Protein AF-A0A8T1PZ88-F1 (afdb_monomer_lite)

Structure (mmCIF, N/CA/C/O backbone):
data_AF-A0A8T1PZ88-F1
#
_entry.id   AF-A0A8T1PZ88-F1
#
loop_
_atom_site.group_PDB
_atom_site.id
_atom_site.type_symbol
_atom_site.label_atom_id
_atom_site.label_alt_id
_atom_site.label_comp_id
_atom_site.label_asym_id
_atom_site.label_entity_id
_atom_site.label_seq_id
_atom_site.pdbx_PDB_ins_code
_atom_site.Cartn_x
_atom_site.Cartn_y
_atom_site.Cartn_z
_atom_site.occupancy
_atom_sit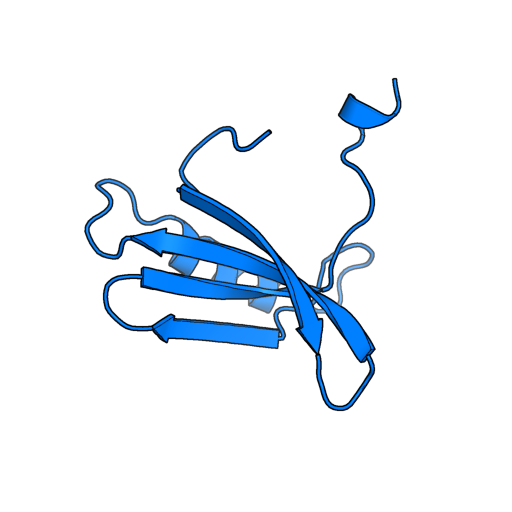e.B_iso_or_equiv
_atom_site.auth_seq_id
_atom_site.auth_comp_id
_atom_site.auth_asym_id
_atom_site.auth_atom_id
_atom_site.pdbx_PDB_model_num
ATOM 1 N N . MET A 1 1 ? 9.503 9.753 6.261 1.00 35.19 1 MET A N 1
ATOM 2 C CA . MET A 1 1 ? 8.528 10.534 7.055 1.00 35.19 1 MET A CA 1
ATOM 3 C C . MET A 1 1 ? 7.142 9.921 6.877 1.00 35.19 1 MET A C 1
ATOM 5 O O . MET A 1 1 ? 6.779 9.663 5.741 1.00 35.19 1 MET A O 1
ATOM 9 N N . SER A 1 2 ? 6.397 9.621 7.947 1.00 40.44 2 SER A N 1
ATOM 10 C CA . SER A 1 2 ? 4.961 9.293 7.846 1.00 40.44 2 SER A CA 1
ATOM 11 C C . SER A 1 2 ? 4.175 10.475 8.406 1.00 40.44 2 SER A C 1
ATOM 13 O O . SER A 1 2 ? 4.133 10.676 9.618 1.00 40.44 2 SER A O 1
ATOM 15 N N . LEU A 1 3 ? 3.645 11.300 7.505 1.00 45.81 3 LEU A N 1
ATOM 16 C CA . LEU A 1 3 ? 2.711 12.387 7.784 1.00 45.81 3 LEU A CA 1
ATOM 17 C C . LEU A 1 3 ? 1.302 11.871 7.476 1.00 45.81 3 LEU A C 1
ATOM 19 O O . LEU A 1 3 ? 1.035 11.459 6.353 1.00 45.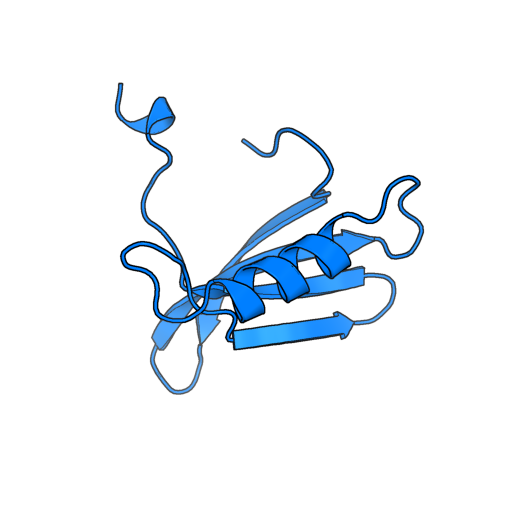81 3 LEU A O 1
ATOM 23 N N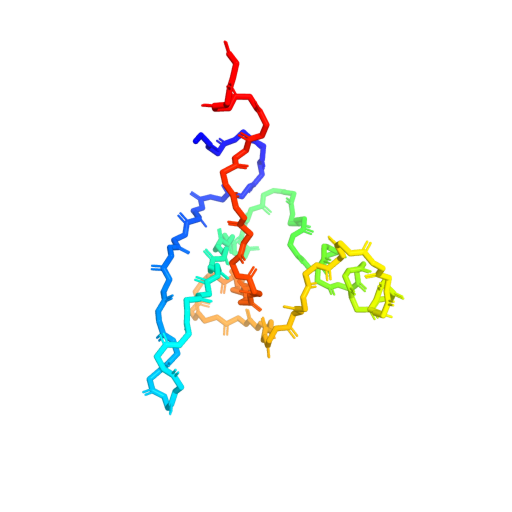 . GLY A 1 4 ? 0.412 11.922 8.468 1.00 48.62 4 GLY A N 1
ATOM 24 C CA . GLY A 1 4 ? -1.030 11.736 8.282 1.00 48.62 4 GLY A CA 1
ATOM 25 C C . GLY A 1 4 ? -1.507 10.279 8.257 1.00 48.62 4 GLY A C 1
ATOM 26 O O . GLY A 1 4 ? -1.317 9.553 7.290 1.00 48.62 4 GLY A O 1
ATOM 27 N N . GLY A 1 5 ? -2.197 9.863 9.321 1.00 54.09 5 GLY A N 1
ATOM 28 C CA . GLY A 1 5 ? -3.116 8.713 9.321 1.00 54.09 5 GLY A CA 1
ATOM 29 C C . GLY A 1 5 ? -2.499 7.308 9.375 1.00 54.09 5 GLY A C 1
ATOM 30 O O . GLY A 1 5 ? -2.983 6.479 10.141 1.00 54.09 5 GLY A O 1
ATOM 31 N N . ILE A 1 6 ? -1.424 7.030 8.631 1.00 61.22 6 ILE A N 1
ATOM 32 C CA . ILE A 1 6 ? -0.825 5.687 8.544 1.00 61.22 6 ILE A CA 1
ATOM 33 C C . ILE A 1 6 ? 0.251 5.513 9.622 1.00 61.22 6 ILE A C 1
ATOM 35 O O . ILE A 1 6 ? 1.280 6.195 9.631 1.00 61.22 6 ILE A O 1
ATOM 39 N N . LEU A 1 7 ? -0.000 4.578 10.541 1.00 69.56 7 LEU A N 1
ATOM 40 C CA . LEU A 1 7 ? 0.773 4.400 11.771 1.00 69.56 7 LEU A CA 1
ATOM 41 C C . LEU A 1 7 ? 2.174 3.822 11.513 1.00 69.56 7 LEU A C 1
ATOM 43 O O . LEU A 1 7 ? 3.094 4.114 12.275 1.00 69.56 7 LEU A O 1
ATOM 47 N N . LEU A 1 8 ? 2.362 3.033 10.446 1.00 81.50 8 LEU A N 1
ATOM 48 C CA . LEU A 1 8 ? 3.668 2.459 10.120 1.00 81.50 8 LEU A CA 1
ATOM 49 C C . LEU A 1 8 ? 3.788 2.060 8.638 1.00 81.50 8 LEU A C 1
ATOM 51 O O . LEU A 1 8 ? 2.913 1.393 8.090 1.00 81.50 8 LEU A O 1
ATOM 55 N N . CYS A 1 9 ? 4.905 2.432 8.005 1.00 86.69 9 CYS A N 1
ATOM 56 C CA . CYS A 1 9 ? 5.281 2.028 6.647 1.00 86.69 9 CYS A CA 1
ATOM 57 C C . CYS A 1 9 ? 6.612 1.274 6.694 1.00 86.69 9 CYS A C 1
ATOM 59 O O . CYS A 1 9 ? 7.629 1.849 7.079 1.00 86.69 9 CYS A O 1
ATOM 61 N N . ILE A 1 10 ? 6.617 0.014 6.267 1.00 89.25 10 ILE A N 1
ATOM 62 C CA . ILE A 1 10 ? 7.795 -0.863 6.259 1.00 89.25 10 ILE A CA 1
ATOM 63 C C . ILE A 1 10 ? 8.060 -1.328 4.826 1.00 89.25 10 ILE A C 1
ATOM 65 O O . ILE A 1 10 ? 7.134 -1.478 4.027 1.00 89.25 10 ILE A O 1
ATOM 69 N N . THR A 1 11 ? 9.328 -1.547 4.492 1.00 89.88 11 THR A N 1
ATOM 70 C CA . THR A 1 11 ? 9.726 -2.225 3.255 1.00 89.88 11 THR A CA 1
ATOM 71 C C . THR A 1 11 ? 9.933 -3.709 3.552 1.00 89.88 11 THR A C 1
ATOM 73 O O . THR A 1 11 ? 10.644 -4.068 4.489 1.00 89.88 11 THR A O 1
ATOM 76 N N . GLY A 1 12 ? 9.279 -4.569 2.778 1.00 90.94 12 GLY A N 1
ATOM 77 C CA . GLY A 1 12 ? 9.399 -6.021 2.870 1.00 90.94 12 GLY A CA 1
ATOM 78 C C . GLY A 1 12 ? 9.887 -6.627 1.560 1.00 90.94 12 GLY A C 1
ATOM 79 O O . GLY A 1 12 ? 9.953 -5.955 0.534 1.00 90.94 12 GLY A O 1
ATOM 80 N N . THR A 1 13 ? 10.196 -7.920 1.575 1.00 92.88 13 THR A N 1
ATOM 81 C CA . THR A 1 13 ? 10.591 -8.674 0.380 1.00 92.88 13 THR A CA 1
ATOM 82 C C . THR A 1 13 ? 9.655 -9.856 0.169 1.00 92.88 13 THR A C 1
ATOM 84 O O . THR A 1 13 ? 9.354 -10.628 1.080 1.00 92.88 13 THR A O 1
ATOM 87 N N . LYS A 1 14 ? 9.160 -10.018 -1.059 1.00 88.62 14 LYS A N 1
ATOM 88 C CA . LYS A 1 14 ? 8.332 -11.169 -1.422 1.00 88.62 14 LYS A CA 1
ATOM 89 C C . LYS A 1 14 ? 9.220 -12.402 -1.595 1.00 88.62 14 LYS A C 1
ATOM 91 O O . LYS A 1 14 ? 9.926 -12.503 -2.596 1.00 88.62 14 LYS A O 1
ATOM 96 N N . THR A 1 15 ? 9.104 -13.366 -0.684 1.00 89.62 15 THR A N 1
ATOM 97 C CA . THR A 1 15 ? 9.952 -14.574 -0.586 1.00 89.62 15 THR A CA 1
ATOM 98 C C . THR A 1 15 ? 10.142 -15.340 -1.899 1.00 89.62 15 THR A C 1
ATOM 100 O O . THR A 1 15 ? 11.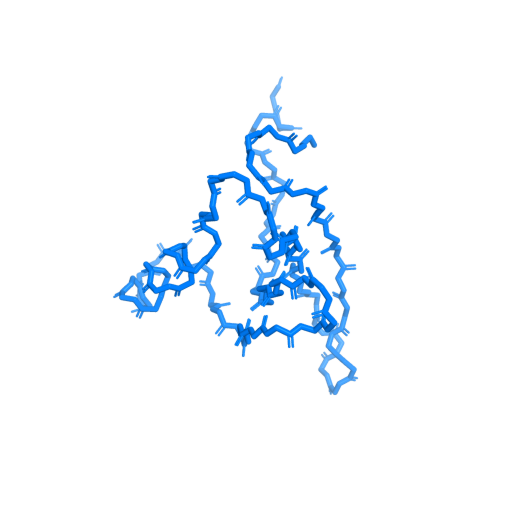254 -15.724 -2.232 1.00 89.62 15 THR A O 1
ATOM 103 N N . GLN A 1 16 ? 9.081 -15.523 -2.687 1.00 90.56 16 GLN A N 1
ATOM 104 C CA . GLN A 1 16 ? 9.141 -16.297 -3.937 1.00 90.56 16 GLN A CA 1
ATOM 105 C C . GLN A 1 16 ? 9.863 -15.579 -5.086 1.00 90.56 16 GLN A C 1
ATOM 107 O O . GLN A 1 16 ? 10.329 -16.220 -6.018 1.00 90.56 16 GLN A O 1
ATOM 112 N N . THR A 1 17 ? 9.899 -14.245 -5.067 1.00 89.00 17 THR A N 1
ATOM 113 C CA . THR A 1 17 ? 10.358 -13.439 -6.218 1.00 89.00 17 THR A CA 1
ATOM 114 C C . THR A 1 17 ? 11.514 -12.504 -5.885 1.00 89.00 17 THR A C 1
ATOM 116 O O . THR A 1 17 ? 12.023 -11.844 -6.783 1.00 89.00 17 THR A O 1
ATOM 119 N N . ASN A 1 18 ? 11.880 -12.388 -4.604 1.00 88.31 18 ASN A N 1
ATOM 120 C CA . ASN A 1 18 ? 12.825 -11.406 -4.064 1.00 88.31 18 ASN A CA 1
ATOM 121 C C . ASN A 1 18 ? 12.537 -9.944 -4.454 1.00 88.31 18 ASN A C 1
ATOM 123 O O . ASN A 1 18 ? 13.410 -9.088 -4.363 1.00 88.31 18 ASN A O 1
ATOM 127 N N . ARG A 1 19 ? 11.306 -9.632 -4.872 1.00 88.38 19 ARG A N 1
ATOM 128 C CA . ARG A 1 19 ? 10.890 -8.258 -5.162 1.00 88.38 19 ARG A CA 1
ATOM 129 C C . ARG A 1 19 ? 10.523 -7.530 -3.884 1.00 88.38 19 ARG A C 1
ATOM 131 O O . ARG A 1 19 ? 9.835 -8.093 -3.029 1.00 88.38 19 ARG A O 1
ATOM 138 N N . ALA A 1 20 ? 10.961 -6.284 -3.793 1.00 90.88 20 ALA A N 1
ATOM 139 C CA . ALA A 1 20 ? 10.621 -5.419 -2.686 1.00 90.88 20 ALA A CA 1
ATOM 140 C C . ALA A 1 20 ? 9.160 -4.948 -2.781 1.00 90.88 20 ALA A C 1
ATOM 142 O O . ALA A 1 20 ? 8.606 -4.774 -3.871 1.00 90.88 20 ALA A O 1
ATOM 143 N N . VAL A 1 21 ? 8.517 -4.819 -1.626 1.00 94.12 21 VAL A N 1
ATOM 144 C CA . VAL A 1 21 ? 7.116 -4.423 -1.471 1.00 94.12 21 VAL A CA 1
ATOM 145 C C . VAL A 1 21 ? 6.999 -3.411 -0.345 1.00 94.12 21 VAL A C 1
ATOM 147 O O . VAL A 1 21 ? 7.735 -3.474 0.642 1.00 94.12 21 VAL A O 1
ATOM 150 N N . LYS A 1 22 ? 6.031 -2.503 -0.458 1.00 93.38 22 LYS A N 1
ATOM 151 C CA . LYS A 1 22 ? 5.673 -1.602 0.632 1.00 93.38 22 LYS A CA 1
ATOM 152 C C . LYS A 1 22 ? 4.532 -2.191 1.444 1.00 93.38 22 LYS A C 1
ATOM 154 O O . LYS A 1 22 ? 3.523 -2.619 0.887 1.00 93.38 22 LYS A O 1
ATOM 159 N N . ILE A 1 23 ? 4.698 -2.192 2.761 1.00 92.94 23 ILE A N 1
ATOM 160 C CA . ILE A 1 23 ? 3.712 -2.671 3.726 1.00 92.94 23 ILE A CA 1
ATOM 161 C C . ILE A 1 23 ? 3.284 -1.478 4.573 1.00 92.94 23 ILE A C 1
ATOM 163 O O . ILE A 1 23 ? 4.098 -0.896 5.292 1.00 92.94 23 ILE A O 1
ATOM 167 N N . LYS A 1 24 ? 2.009 -1.107 4.477 1.00 91.44 24 LYS A N 1
ATOM 168 C CA . LYS A 1 24 ? 1.388 -0.094 5.332 1.00 91.44 24 LYS A CA 1
ATOM 169 C C . LYS A 1 24 ? 0.566 -0.789 6.411 1.00 91.44 24 LYS A C 1
ATOM 171 O O . LYS A 1 24 ? -0.185 -1.715 6.098 1.00 91.44 24 LYS A O 1
ATOM 176 N N . LEU A 1 25 ? 0.686 -0.330 7.651 1.00 91.12 25 LEU A N 1
ATOM 177 C CA . LEU A 1 25 ? -0.065 -0.834 8.797 1.00 91.12 25 LEU A CA 1
ATOM 178 C C . LEU A 1 25 ? -0.865 0.304 9.436 1.00 91.12 25 LEU A C 1
ATOM 180 O O . LEU A 1 25 ? -0.326 1.378 9.718 1.00 91.12 25 LEU A O 1
ATOM 184 N N . GLU A 1 26 ? -2.141 0.047 9.694 1.00 91.69 26 GLU A N 1
ATOM 185 C CA . GLU A 1 26 ? -3.048 0.952 10.401 1.00 91.69 26 GLU A CA 1
ATOM 186 C C . GLU A 1 26 ? -3.783 0.166 11.483 1.00 91.69 26 GLU A C 1
ATOM 188 O O . GLU A 1 26 ? -4.336 -0.897 11.216 1.00 91.69 26 GLU A O 1
ATOM 193 N N . ASN A 1 27 ? -3.823 0.676 12.713 1.00 89.31 27 ASN A N 1
ATOM 194 C CA . ASN A 1 27 ? -4.599 0.022 13.760 1.00 89.31 27 ASN A CA 1
ATOM 195 C C . ASN A 1 27 ? -6.099 0.078 13.428 1.00 89.31 27 ASN A C 1
ATOM 197 O O . ASN A 1 27 ? -6.620 1.140 13.090 1.00 89.31 27 ASN A O 1
ATOM 201 N N . VAL A 1 28 ? -6.818 -1.034 13.593 1.00 87.75 28 VAL A N 1
ATOM 202 C CA . VAL A 1 28 ? -8.261 -1.111 13.291 1.00 87.75 28 VAL A CA 1
ATOM 203 C C . VAL A 1 28 ? -9.085 -0.149 14.165 1.00 87.75 28 VAL A C 1
ATOM 205 O O . VAL A 1 28 ? -10.152 0.302 13.757 1.00 87.75 28 VAL A O 1
ATOM 208 N N . LYS A 1 29 ? -8.583 0.213 15.354 1.00 86.50 29 LYS A N 1
ATOM 209 C CA . LYS A 1 29 ? -9.227 1.130 16.313 1.00 86.50 29 LYS A CA 1
ATOM 210 C C . LYS A 1 29 ? -8.874 2.604 16.075 1.00 86.50 29 LYS A C 1
ATOM 212 O O . LYS A 1 29 ? -9.247 3.458 16.881 1.00 86.50 29 LYS A O 1
ATOM 217 N N . THR A 1 30 ? -8.138 2.926 15.011 1.00 83.88 30 THR A N 1
ATOM 218 C CA . THR A 1 30 ? -7.823 4.313 14.653 1.00 83.88 30 THR A CA 1
ATOM 219 C C . THR A 1 30 ? -9.107 5.124 14.460 1.00 83.88 30 THR A C 1
ATOM 221 O O . THR A 1 30 ? -10.069 4.667 13.850 1.00 83.88 30 THR A O 1
ATOM 224 N N . LYS A 1 31 ? -9.118 6.369 14.961 1.00 78.62 31 LYS A N 1
ATOM 225 C CA . LYS A 1 31 ? -10.291 7.264 14.896 1.00 78.62 31 LYS A CA 1
ATOM 226 C C . LYS A 1 31 ? -10.753 7.574 13.467 1.00 78.62 31 LYS A C 1
ATOM 228 O O . LYS A 1 31 ? -11.917 7.897 13.265 1.00 78.62 31 LYS A O 1
ATOM 233 N N . GLN A 1 32 ? -9.839 7.531 12.502 1.00 81.19 32 GLN A N 1
ATOM 234 C CA . GLN A 1 32 ? -10.102 7.790 11.088 1.00 81.19 32 GLN A CA 1
ATOM 235 C C . GLN A 1 32 ? -9.439 6.696 10.240 1.00 81.19 32 GLN A C 1
ATOM 237 O O . GLN A 1 32 ? -8.301 6.886 9.819 1.00 81.19 32 GLN A O 1
ATOM 242 N N . PRO A 1 33 ? -10.090 5.538 10.040 1.00 80.06 33 PRO A N 1
ATOM 243 C CA . PRO A 1 33 ? -9.521 4.454 9.248 1.00 80.06 33 PRO A CA 1
ATOM 244 C C . PRO A 1 33 ? -9.544 4.838 7.765 1.00 80.06 33 PRO A C 1
ATOM 246 O O . PRO A 1 33 ? -10.605 4.887 7.138 1.00 80.06 33 PRO A O 1
ATOM 249 N N . GLN A 1 34 ? -8.380 5.150 7.201 1.00 86.38 34 GLN A N 1
ATOM 250 C CA . GLN A 1 34 ? -8.245 5.626 5.820 1.00 86.38 34 GLN A CA 1
ATOM 251 C C . GLN A 1 34 ? -7.788 4.506 4.879 1.00 86.38 34 GLN A C 1
ATOM 253 O O . GLN A 1 34 ? -8.085 4.529 3.681 1.00 86.38 34 GLN A O 1
ATOM 258 N N . GLN A 1 35 ? -7.136 3.474 5.416 1.00 88.81 35 GLN A N 1
ATOM 259 C CA . GLN A 1 35 ? -6.471 2.450 4.614 1.00 88.81 35 GLN A CA 1
ATOM 260 C C . GLN A 1 35 ? -7.435 1.574 3.794 1.00 88.81 35 GLN A C 1
ATOM 262 O O . GLN A 1 35 ? -7.111 1.168 2.676 1.00 88.81 35 GLN A O 1
ATOM 267 N N . LEU A 1 36 ? -8.646 1.309 4.302 1.00 88.38 36 LEU A N 1
ATOM 268 C CA . LEU A 1 36 ? -9.683 0.578 3.556 1.00 88.38 36 LEU A CA 1
ATOM 269 C C . LEU A 1 36 ? -10.168 1.359 2.327 1.00 88.38 36 LEU A C 1
ATOM 271 O O . LEU A 1 36 ? -10.478 0.770 1.290 1.00 88.38 36 LEU A O 1
ATOM 275 N N . TYR A 1 37 ? -10.282 2.680 2.449 1.00 91.00 37 TYR A N 1
ATOM 276 C CA . TYR A 1 37 ? -10.647 3.526 1.320 1.00 91.00 37 TYR A CA 1
ATOM 277 C C . TYR A 1 37 ? -9.500 3.582 0.306 1.00 91.00 37 TYR A C 1
ATOM 279 O O . TYR A 1 37 ? -9.728 3.390 -0.888 1.00 91.00 37 TYR A O 1
ATOM 287 N N . GLU A 1 38 ? -8.264 3.738 0.789 1.00 90.25 38 GLU A N 1
ATOM 288 C CA . GLU A 1 38 ? -7.057 3.741 -0.041 1.00 90.25 38 GLU A CA 1
ATOM 289 C C . GLU A 1 38 ? -6.919 2.442 -0.862 1.00 90.25 38 GLU A C 1
ATOM 291 O O . GLU A 1 38 ? -6.696 2.489 -2.073 1.00 90.25 38 GLU A O 1
ATOM 296 N N . SER A 1 39 ? -7.135 1.271 -0.250 1.00 91.00 39 SER A N 1
ATOM 297 C CA . SER A 1 39 ? -7.032 -0.021 -0.945 1.00 91.00 39 SER A CA 1
ATOM 298 C C . SER A 1 39 ? -8.080 -0.190 -2.051 1.00 91.00 39 SER A C 1
ATOM 300 O O . SER A 1 39 ? -7.777 -0.717 -3.126 1.00 91.00 39 SER A O 1
ATOM 302 N N . LYS A 1 40 ? -9.307 0.302 -1.830 1.00 91.94 40 LYS A N 1
ATOM 303 C CA . LYS A 1 40 ? -10.358 0.341 -2.858 1.00 91.94 40 LYS A CA 1
ATOM 304 C C . LYS A 1 40 ? -9.996 1.300 -3.987 1.00 91.94 40 LYS A C 1
ATOM 306 O O . LYS A 1 40 ? -10.185 0.945 -5.148 1.00 91.94 40 LYS A O 1
ATOM 311 N N . LEU A 1 41 ? -9.463 2.475 -3.654 1.00 92.81 41 LEU A N 1
ATOM 312 C CA . LEU A 1 41 ? -9.081 3.489 -4.631 1.00 92.81 41 LEU A CA 1
ATOM 313 C C . LEU A 1 41 ? -7.985 2.976 -5.570 1.00 92.81 41 LEU A C 1
ATOM 315 O O . LEU A 1 41 ? -8.160 3.039 -6.784 1.00 92.81 41 LEU A O 1
ATOM 319 N N . TYR A 1 42 ? -6.914 2.375 -5.043 1.00 92.56 42 TYR A N 1
ATOM 320 C CA . TYR A 1 42 ? -5.881 1.771 -5.893 1.00 92.56 42 TYR A CA 1
ATOM 321 C C . TYR A 1 42 ? -6.432 0.680 -6.809 1.00 92.56 42 TYR A C 1
ATOM 323 O O . TYR A 1 42 ? -5.994 0.556 -7.948 1.00 92.56 42 TYR A O 1
ATOM 331 N N . ARG A 1 43 ? -7.409 -0.105 -6.339 1.00 90.12 43 ARG A N 1
ATOM 332 C CA . ARG A 1 43 ? -8.018 -1.158 -7.156 1.00 90.12 43 ARG A CA 1
ATOM 333 C C . ARG A 1 43 ? -8.854 -0.600 -8.309 1.00 90.12 43 ARG A C 1
ATOM 335 O O . ARG A 1 43 ? -8.909 -1.232 -9.356 1.00 90.12 43 ARG A O 1
ATOM 342 N N . ILE A 1 44 ? -9.475 0.566 -8.129 1.00 93.12 44 ILE A N 1
ATOM 343 C CA . ILE A 1 44 ? -10.192 1.282 -9.197 1.00 93.12 44 ILE A CA 1
ATOM 344 C C . ILE A 1 44 ? -9.203 1.895 -10.195 1.00 93.12 44 ILE A C 1
ATOM 346 O O . ILE A 1 44 ? -9.436 1.848 -11.397 1.00 93.12 44 ILE A O 1
ATOM 350 N N . LEU A 1 45 ? -8.090 2.440 -9.701 1.00 92.06 45 LEU A N 1
ATOM 351 C CA . LEU A 1 45 ? -7.044 3.070 -10.516 1.00 92.06 45 LEU A CA 1
ATOM 352 C C . LEU A 1 45 ? -6.070 2.063 -11.155 1.00 92.06 45 LEU A C 1
ATOM 354 O O . LEU A 1 45 ? -5.101 2.460 -11.808 1.00 92.06 45 LEU A O 1
ATOM 358 N N . LEU A 1 46 ? -6.302 0.763 -10.963 1.00 90.88 46 LEU A N 1
ATOM 359 C CA . LEU A 1 46 ? -5.442 -0.292 -11.479 1.00 90.88 46 LEU A CA 1
ATOM 360 C C . LEU A 1 46 ? -5.360 -0.218 -13.011 1.00 90.88 46 LEU A C 1
ATOM 362 O O . LEU A 1 46 ? -6.376 -0.163 -13.698 1.00 90.88 46 LEU A O 1
ATOM 366 N N . GLY A 1 47 ? -4.136 -0.250 -13.541 1.00 87.31 47 GLY A N 1
ATOM 367 C CA . GLY A 1 47 ? -3.863 -0.110 -14.976 1.00 87.31 47 GLY A CA 1
ATOM 368 C C . GLY A 1 47 ? -3.468 1.307 -15.404 1.00 87.31 47 GLY A C 1
ATOM 369 O O . GLY A 1 47 ? -3.013 1.484 -16.530 1.00 87.31 47 GLY A O 1
ATOM 370 N N . GLY A 1 48 ? -3.573 2.300 -14.514 1.00 90.81 48 GLY A N 1
ATOM 371 C CA . GLY A 1 48 ? -3.011 3.630 -14.739 1.00 90.81 48 GLY A CA 1
ATOM 372 C C . GLY A 1 48 ? -1.479 3.639 -14.677 1.00 90.81 48 GLY A C 1
ATOM 373 O O . GLY A 1 48 ? -0.870 2.998 -13.818 1.00 90.81 48 GLY A O 1
ATOM 374 N N . THR A 1 49 ? -0.838 4.397 -15.567 1.00 90.12 49 THR A N 1
ATOM 375 C CA . THR A 1 49 ? 0.616 4.609 -15.541 1.00 90.12 49 THR A CA 1
ATOM 376 C C . THR A 1 49 ? 1.031 5.288 -14.236 1.00 90.12 49 THR A C 1
ATOM 378 O O . THR A 1 49 ? 0.476 6.320 -13.869 1.00 90.12 49 THR A O 1
ATOM 381 N N . GLY A 1 50 ? 2.018 4.721 -13.538 1.00 86.56 50 GLY A N 1
ATOM 382 C CA . GLY A 1 50 ? 2.514 5.263 -12.267 1.00 86.56 50 GLY A CA 1
ATOM 383 C C . GLY A 1 50 ? 1.658 4.919 -11.043 1.00 86.56 50 GLY A C 1
ATOM 384 O O . GLY A 1 50 ? 2.003 5.335 -9.940 1.00 86.56 50 GLY A O 1
ATOM 385 N N . ILE A 1 51 ? 0.581 4.138 -11.202 1.00 90.75 51 ILE A N 1
ATOM 386 C CA . ILE A 1 51 ? -0.215 3.644 -10.075 1.00 90.75 51 ILE A CA 1
ATOM 387 C C . ILE A 1 51 ? 0.369 2.311 -9.580 1.00 90.75 51 ILE A C 1
ATOM 389 O O . ILE A 1 51 ? 0.458 1.356 -10.358 1.00 90.75 51 ILE A O 1
ATOM 393 N N . PRO A 1 52 ? 0.768 2.206 -8.299 1.00 90.75 52 PRO A N 1
ATOM 394 C CA . PRO A 1 52 ? 1.301 0.967 -7.744 1.00 90.75 52 PRO A CA 1
ATOM 395 C C . PRO A 1 52 ? 0.222 -0.115 -7.654 1.00 90.75 52 PRO A C 1
ATOM 397 O O . PRO A 1 52 ? -0.939 0.157 -7.342 1.00 90.75 52 PRO A O 1
ATOM 400 N N . ASN A 1 53 ? 0.612 -1.370 -7.876 1.00 91.06 53 ASN A N 1
ATOM 401 C CA . ASN A 1 53 ? -0.312 -2.491 -7.760 1.00 91.06 53 ASN A CA 1
ATOM 402 C C . ASN A 1 53 ? -0.485 -2.906 -6.291 1.00 91.06 53 ASN A C 1
ATOM 404 O O . ASN A 1 53 ? 0.496 -3.094 -5.564 1.00 91.06 53 ASN A O 1
ATOM 408 N N . VAL A 1 54 ? -1.734 -3.103 -5.866 1.00 93.06 54 VAL A N 1
ATOM 409 C CA . VAL A 1 54 ? -2.055 -3.683 -4.559 1.00 93.06 54 VAL A CA 1
ATOM 410 C C . VAL A 1 54 ? -1.944 -5.199 -4.647 1.00 93.06 54 VAL A C 1
ATOM 412 O O . VAL A 1 54 ? -2.692 -5.861 -5.363 1.00 93.06 54 VAL A O 1
ATOM 415 N N . ARG A 1 55 ? -1.013 -5.763 -3.880 1.00 92.00 55 ARG A N 1
ATOM 416 C CA . ARG A 1 55 ? -0.770 -7.208 -3.813 1.00 92.00 55 ARG A CA 1
ATOM 417 C C . ARG A 1 55 ? -1.712 -7.897 -2.842 1.00 92.00 55 ARG A C 1
ATOM 419 O O . ARG A 1 55 ? -2.158 -9.005 -3.119 1.00 92.00 55 ARG A O 1
ATOM 426 N N . TRP A 1 56 ? -1.976 -7.260 -1.704 1.00 93.12 56 TRP A N 1
ATOM 427 C CA . TRP A 1 56 ? -2.839 -7.809 -0.669 1.00 93.12 56 TRP A CA 1
ATOM 428 C C . TRP A 1 56 ? -3.380 -6.706 0.237 1.00 93.12 56 TRP A C 1
ATOM 430 O O . TRP A 1 56 ? -2.694 -5.723 0.508 1.00 93.12 56 TRP A O 1
ATOM 440 N N . PHE A 1 57 ? -4.605 -6.885 0.715 1.00 93.56 57 PHE A N 1
ATOM 441 C CA . PHE A 1 57 ? -5.189 -6.069 1.768 1.00 93.56 57 PHE A CA 1
ATOM 442 C C . PHE A 1 57 ? -6.010 -6.968 2.688 1.00 93.56 57 PHE A C 1
ATOM 444 O O . PHE A 1 57 ? -6.814 -7.766 2.200 1.00 93.56 57 PHE A O 1
ATOM 451 N N . GLY A 1 58 ? -5.832 -6.820 3.995 1.00 93.69 58 GLY A N 1
ATOM 452 C CA . GLY A 1 58 ? -6.556 -7.599 4.991 1.00 93.69 58 GLY A CA 1
ATOM 453 C C . GLY A 1 58 ? -6.278 -7.128 6.410 1.00 93.69 58 GLY A C 1
ATOM 454 O O . GLY A 1 58 ? -5.592 -6.130 6.620 1.00 93.69 58 GLY A O 1
ATOM 455 N N . VAL A 1 59 ? -6.839 -7.847 7.376 1.00 93.44 59 VAL A N 1
ATOM 456 C CA . VAL A 1 59 ? -6.637 -7.594 8.805 1.00 93.44 59 VAL A CA 1
ATOM 457 C C . VAL A 1 59 ? -5.726 -8.682 9.355 1.00 93.44 59 VAL A C 1
ATOM 459 O O . VAL A 1 59 ? -6.028 -9.860 9.184 1.00 93.44 59 VAL A O 1
ATOM 462 N N . GLU A 1 60 ? -4.641 -8.283 10.015 1.00 93.44 60 GLU A N 1
ATOM 463 C CA . GLU A 1 60 ? -3.729 -9.168 10.738 1.00 93.44 60 GLU A CA 1
ATOM 464 C C . GLU A 1 60 ? -3.656 -8.709 12.202 1.00 93.44 60 GLU A C 1
ATOM 466 O O . GLU A 1 60 ? -3.138 -7.631 12.520 1.00 93.44 60 GLU A O 1
ATOM 471 N N . GLY A 1 61 ? -4.225 -9.509 13.107 1.00 92.06 61 GLY A N 1
ATOM 472 C CA . GLY A 1 61 ? -4.401 -9.128 14.510 1.00 92.06 61 GLY A CA 1
ATOM 473 C C . GLY A 1 61 ? -5.252 -7.861 14.661 1.00 92.06 61 GLY A C 1
ATOM 474 O O . GLY A 1 61 ? -6.369 -7.792 14.157 1.00 92.06 61 GLY A O 1
ATOM 475 N N . ASP A 1 62 ? -4.709 -6.851 15.342 1.00 91.12 62 ASP A N 1
ATOM 476 C CA . ASP A 1 62 ? -5.364 -5.553 15.570 1.00 91.12 62 ASP A CA 1
ATOM 477 C C . ASP A 1 62 ? -5.070 -4.508 14.472 1.00 91.12 62 ASP A C 1
ATOM 479 O O . ASP A 1 62 ? -5.360 -3.320 14.655 1.00 91.12 62 ASP A O 1
ATOM 483 N N . ASN A 1 63 ? -4.471 -4.906 13.341 1.00 90.94 63 ASN A N 1
ATOM 484 C CA . ASN A 1 63 ? -4.055 -3.975 12.292 1.00 90.94 63 ASN A CA 1
ATOM 485 C C . ASN A 1 63 ? -4.630 -4.337 10.921 1.00 90.94 63 ASN A C 1
ATOM 487 O O . ASN A 1 63 ? -4.584 -5.484 10.485 1.00 90.94 63 ASN A O 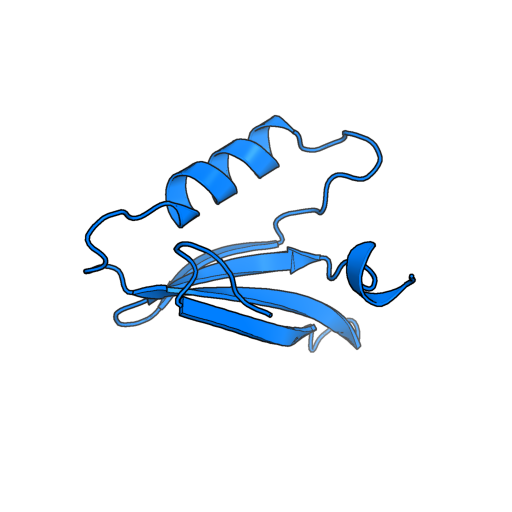1
ATOM 491 N N . ASN A 1 64 ? -5.098 -3.320 10.205 1.00 92.38 64 ASN A N 1
ATOM 492 C CA . ASN A 1 64 ? -5.237 -3.355 8.761 1.00 92.38 64 ASN A CA 1
ATOM 493 C C . ASN A 1 64 ? -3.840 -3.346 8.133 1.00 92.38 64 ASN A C 1
ATOM 495 O O . ASN A 1 64 ? -2.941 -2.613 8.556 1.00 92.38 64 ASN A O 1
ATOM 499 N N . VAL A 1 65 ? -3.665 -4.160 7.103 1.00 93.88 65 VAL A N 1
ATOM 500 C CA . VAL A 1 65 ? -2.400 -4.343 6.405 1.00 93.88 65 VAL A CA 1
ATOM 501 C C . VAL A 1 65 ? -2.650 -4.181 4.914 1.00 93.88 65 VAL A C 1
ATOM 503 O O . VAL A 1 65 ? -3.485 -4.873 4.332 1.00 93.88 65 VAL A O 1
ATOM 506 N N . LEU A 1 66 ? -1.904 -3.278 4.284 1.00 93.50 66 LEU A N 1
ATOM 507 C CA . LEU A 1 66 ? -1.902 -3.069 2.839 1.00 93.50 66 LEU A CA 1
ATOM 508 C C . LEU A 1 66 ? -0.505 -3.368 2.318 1.00 93.50 66 LEU A C 1
ATOM 510 O O . LEU A 1 66 ? 0.458 -2.701 2.696 1.00 93.50 66 LEU A O 1
ATOM 514 N N . VAL A 1 67 ? -0.413 -4.350 1.431 1.00 93.50 67 VAL A N 1
ATOM 515 C CA . VAL A 1 67 ? 0.814 -4.705 0.725 1.00 93.50 67 VAL A CA 1
ATOM 516 C C . VAL A 1 67 ? 0.678 -4.247 -0.717 1.00 93.50 67 VAL A C 1
ATOM 518 O O . VAL A 1 67 ? -0.244 -4.652 -1.429 1.00 93.50 67 VAL A O 1
ATOM 521 N N . MET A 1 68 ? 1.615 -3.423 -1.159 1.00 93.19 68 MET A N 1
ATOM 522 C CA . MET A 1 68 ? 1.654 -2.846 -2.498 1.00 93.19 68 MET A CA 1
ATOM 523 C C . MET A 1 68 ? 3.073 -2.894 -3.059 1.00 93.19 68 MET A C 1
ATOM 525 O O . MET A 1 68 ? 4.032 -3.162 -2.333 1.00 93.19 68 MET A O 1
ATOM 529 N N . ASP A 1 69 ? 3.210 -2.662 -4.358 1.00 92.00 69 ASP A N 1
ATOM 530 C CA . ASP A 1 69 ? 4.529 -2.517 -4.969 1.00 92.00 69 ASP A CA 1
ATOM 531 C C . ASP A 1 69 ? 5.292 -1.346 -4.325 1.00 92.00 69 ASP A C 1
ATOM 533 O O . ASP A 1 69 ? 4.711 -0.303 -4.010 1.00 92.00 69 ASP A O 1
ATOM 537 N N . GLU A 1 70 ? 6.590 -1.538 -4.079 1.00 89.00 70 GLU A N 1
ATOM 538 C CA . GLU A 1 70 ? 7.438 -0.460 -3.577 1.00 89.00 70 GLU A CA 1
ATOM 539 C C . GLU A 1 70 ? 7.662 0.590 -4.670 1.00 89.00 70 GLU A C 1
ATOM 541 O O . GLU A 1 70 ? 7.972 0.263 -5.817 1.00 89.00 70 GLU A O 1
ATOM 546 N N . LEU A 1 71 ? 7.480 1.855 -4.296 1.00 86.19 71 LEU A N 1
ATOM 547 C CA . LEU A 1 71 ? 7.780 3.009 -5.131 1.00 86.19 71 LEU A CA 1
ATOM 548 C C . LEU A 1 71 ? 9.153 3.575 -4.761 1.00 86.19 71 LEU A C 1
ATOM 550 O O . LEU A 1 71 ? 9.679 3.304 -3.682 1.00 86.19 71 LEU A O 1
ATOM 554 N N . GLY A 1 72 ? 9.715 4.369 -5.672 1.00 84.75 72 GLY A N 1
ATOM 555 C CA . GLY A 1 72 ? 10.964 5.090 -5.441 1.00 84.75 72 GLY A CA 1
ATOM 556 C C . GLY A 1 72 ? 10.887 6.104 -4.287 1.00 84.75 72 GLY A C 1
ATOM 557 O O . GLY A 1 72 ? 9.844 6.238 -3.638 1.00 84.75 72 GLY A O 1
ATOM 558 N N . PRO A 1 73 ? 11.994 6.820 -4.021 1.00 83.19 73 PRO A N 1
ATOM 559 C CA . PRO A 1 73 ? 12.038 7.851 -2.988 1.00 83.19 73 PRO A CA 1
ATOM 560 C C . PRO A 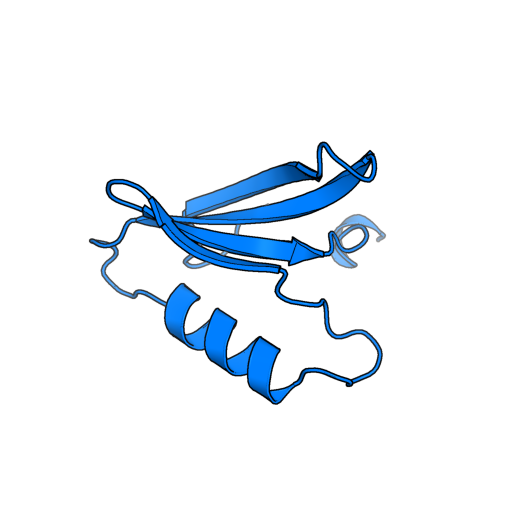1 73 ? 10.957 8.912 -3.212 1.00 83.19 73 PRO A C 1
ATOM 562 O O . PRO A 1 73 ? 10.534 9.156 -4.347 1.00 83.19 73 PRO A O 1
ATOM 565 N N . ASN A 1 74 ? 10.512 9.540 -2.122 1.00 82.50 74 ASN A N 1
ATOM 566 C CA . ASN A 1 74 ? 9.613 10.678 -2.236 1.00 82.50 74 ASN A CA 1
ATOM 567 C C . ASN A 1 74 ? 10.329 11.802 -2.999 1.00 82.50 74 ASN A C 1
ATOM 569 O O . ASN A 1 74 ? 11.540 11.966 -2.882 1.00 82.50 74 ASN A O 1
ATOM 573 N N . VAL A 1 75 ? 9.578 12.592 -3.761 1.00 84.12 75 VAL A N 1
ATOM 574 C CA . VAL A 1 75 ? 10.127 13.728 -4.511 1.00 84.12 75 VAL A CA 1
ATOM 575 C C . VAL A 1 75 ? 10.753 14.756 -3.565 1.00 84.12 75 VAL A C 1
ATOM 577 O O . VAL A 1 75 ? 11.779 15.331 -3.899 1.00 84.12 75 VAL A O 1
ATOM 580 N N . GLU A 1 76 ? 10.194 14.934 -2.368 1.00 84.81 76 GLU A N 1
ATOM 581 C CA . GLU A 1 76 ? 10.765 15.799 -1.322 1.00 84.81 76 GLU A CA 1
ATOM 582 C C . GLU A 1 76 ? 12.119 15.309 -0.796 1.00 84.81 76 GLU A C 1
ATOM 584 O O . GLU A 1 76 ? 12.887 16.106 -0.282 1.00 84.81 76 GLU A O 1
ATOM 589 N N . ASP A 1 77 ? 12.431 14.016 -0.920 1.00 81.06 77 ASP A N 1
ATOM 590 C CA . ASP A 1 77 ? 13.746 13.492 -0.534 1.00 81.06 77 ASP A CA 1
ATOM 591 C C . ASP A 1 77 ? 14.790 13.698 -1.658 1.00 81.06 77 ASP A C 1
ATOM 593 O O . ASP A 1 77 ? 15.967 13.386 -1.471 1.00 81.06 77 ASP A O 1
ATOM 597 N N . LEU A 1 78 ? 14.371 14.171 -2.843 1.00 76.88 78 LEU A N 1
ATOM 598 C CA . LEU A 1 78 ? 15.227 14.366 -4.021 1.00 76.88 78 LEU A CA 1
ATOM 599 C C . LEU A 1 78 ? 15.720 15.812 -4.211 1.00 76.88 78 LEU A C 1
ATOM 601 O O . LEU A 1 78 ? 16.583 16.023 -5.066 1.00 76.88 78 LEU A O 1
ATOM 605 N N . PHE A 1 79 ? 15.197 16.786 -3.458 1.00 78.88 79 PHE A N 1
ATOM 606 C CA . PHE A 1 79 ? 15.511 18.219 -3.580 1.00 78.88 79 PHE A CA 1
ATOM 607 C C . PHE A 1 79 ? 15.650 18.876 -2.207 1.00 78.88 79 PHE A C 1
ATOM 609 O O . PHE A 1 79 ? 16.480 19.806 -2.097 1.00 78.88 79 PHE A O 1
#

pLDDT: mean 85.78, std 12.09, range [35.19, 94.12]

Radius of gyration: 13.02 Å; chains: 1; bounding box: 26×34×32 Å

Sequence (79 aa):
MSLGGILLCITGTKTQTNRAVKIKLENVKTKQPQQLYESKLYRILLGGTGIPNVRWFGVEGDNNVLVMDELGPNVEDLF

Organism: Carya illinoinensis (NCBI:txid32201)

Foldseek 3Di:
DDDDQFPDWDWDADPVPRAIKIKTKHFPPDPDHCVVVVLVVLVVCPPDPPRWDWPDWDDDPRITMTITHDDDDDVVVVD

Secondary structure (DSSP, 8-state):
---SS-SEEEEEEETTTTEEEEEEEEETT-SS--HHHHHHHHHHSTTSTTPPPEEEEEEETTEEEEEEEPP---GGG--